Protein AF-A0A4V1UCC9-F1 (afdb_monomer_lite)

Sequence (130 aa):
MIQMKNYVGEGAYIVVSLVDSKGAYEKTLSVMGTDKEWYPDLKEWHKAYKKKPTNISAITGASVAGGDRSVVTLELETAKINTGYTLRFETAVEDKEYHTKDLEIPLTTEALSSKKDGTNYIRYVRFSAN

pLDDT: mean 96.23, std 3.63, range [64.44, 98.69]

Radius of gyration: 13.68 Å; chains: 1; bounding box: 34×26×37 Å

Foldseek 3Di:
DFFWAADDAAFKWKWKFKAALVRHTDDTFAIADDDVVCLVLLPPVSVNCVVPPDDHVVRYHHGHHHRGDDDGDGDDDPVRAPRNMKIAMWIDGPPDDTDRHQDIFRRYPVRQCDWAAGDPGTRIDHHDDD

Secondary structure (DSSP, 8-state):
-EEEPP-SSSPBEEEEEEE-TTS-EEEEEEEE---GGGGGGSHHHHHHHHHS----TTTEE--B-TT-EE-------GGGTTTT-EEEEEEE-TTS-EEEEEEEEE-SHHHHTS-EE-SSSEEEE-----

Structure (mmCIF, N/CA/C/O backbone):
data_AF-A0A4V1UCC9-F1
#
_entry.id   AF-A0A4V1UCC9-F1
#
loop_
_atom_site.group_PDB
_atom_site.id
_atom_site.type_symbol
_atom_site.label_atom_id
_atom_site.label_alt_id
_atom_site.label_comp_id
_atom_site.label_asym_id
_atom_site.label_entity_id
_atom_site.label_seq_id
_atom_site.pdbx_PDB_ins_code
_atom_site.Cartn_x
_atom_site.Cartn_y
_atom_site.Cartn_z
_atom_site.occupancy
_atom_site.B_iso_or_equiv
_atom_site.auth_seq_id
_atom_site.auth_comp_id
_atom_site.auth_asym_id
_atom_site.auth_atom_id
_atom_site.pdbx_PDB_model_num
ATOM 1 N N . MET A 1 1 ? 4.007 7.700 4.158 1.00 96.50 1 MET A N 1
ATOM 2 C CA . MET A 1 1 ? 5.226 7.664 3.314 1.00 96.50 1 MET A CA 1
ATOM 3 C C . MET A 1 1 ? 5.594 6.221 3.031 1.00 96.50 1 MET A C 1
ATOM 5 O O . MET A 1 1 ? 5.620 5.428 3.967 1.00 96.50 1 MET A O 1
ATOM 9 N N . ILE A 1 2 ? 5.922 5.916 1.781 1.00 98.25 2 ILE A N 1
ATOM 10 C CA . ILE A 1 2 ? 6.464 4.635 1.325 1.00 98.25 2 ILE A CA 1
ATOM 11 C C . ILE A 1 2 ? 7.906 4.871 0.875 1.00 98.25 2 ILE A C 1
ATOM 13 O O . ILE A 1 2 ? 8.161 5.787 0.095 1.00 98.25 2 ILE A O 1
ATOM 17 N N . GLN A 1 3 ? 8.840 4.085 1.399 1.00 98.56 3 GLN A N 1
ATOM 18 C CA . GLN A 1 3 ? 10.247 4.088 1.006 1.00 98.56 3 GLN A CA 1
ATOM 19 C C . GLN A 1 3 ? 10.533 2.831 0.189 1.00 98.56 3 GLN A C 1
ATOM 21 O O . GLN A 1 3 ? 10.287 1.725 0.676 1.00 98.56 3 GLN A O 1
ATOM 26 N N . MET A 1 4 ? 11.111 2.986 -0.999 1.00 98.56 4 MET A N 1
ATOM 27 C CA . MET A 1 4 ? 11.475 1.866 -1.867 1.00 98.56 4 MET A CA 1
ATOM 28 C C . MET A 1 4 ? 12.846 1.293 -1.504 1.00 98.56 4 MET A C 1
ATOM 30 O O . MET A 1 4 ? 13.722 1.997 -0.981 1.00 98.56 4 MET A O 1
ATOM 34 N N . LYS A 1 5 ? 13.040 -0.002 -1.771 1.00 98.44 5 LYS A N 1
ATOM 35 C CA . LYS A 1 5 ? 14.372 -0.616 -1.834 1.00 98.44 5 LYS A CA 1
ATOM 36 C C . LYS A 1 5 ? 15.090 -0.125 -3.089 1.00 98.44 5 LYS A C 1
ATOM 38 O O . LYS A 1 5 ? 14.458 0.287 -4.057 1.00 98.44 5 LYS A O 1
ATOM 43 N N . ASN A 1 6 ? 16.416 -0.190 -3.068 1.00 97.88 6 ASN A N 1
ATOM 44 C CA . ASN A 1 6 ? 17.221 0.124 -4.242 1.00 97.88 6 ASN A CA 1
ATOM 45 C C . ASN A 1 6 ? 17.076 -1.015 -5.256 1.00 97.88 6 ASN A C 1
ATOM 47 O O . ASN A 1 6 ? 17.263 -2.177 -4.898 1.00 97.88 6 ASN A O 1
ATOM 51 N N . TYR A 1 7 ? 16.773 -0.674 -6.501 1.00 96.00 7 TYR A N 1
ATOM 52 C CA . TYR A 1 7 ? 16.801 -1.580 -7.644 1.00 96.00 7 TYR A CA 1
ATOM 53 C C . TYR A 1 7 ? 17.010 -0.756 -8.921 1.00 96.00 7 TYR A C 1
ATOM 55 O O . TYR A 1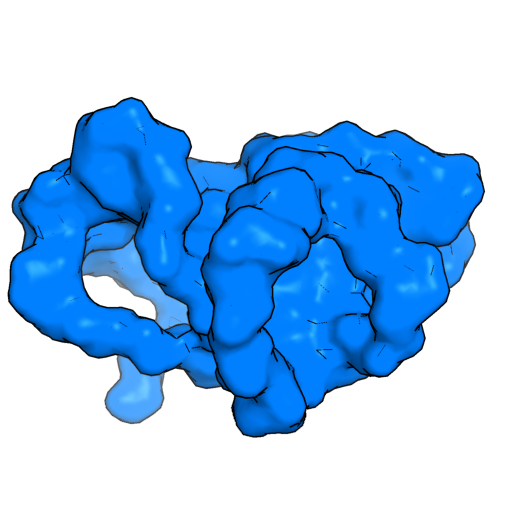 7 ? 16.770 0.448 -8.924 1.00 96.00 7 TYR A O 1
ATOM 63 N N . VAL A 1 8 ? 17.455 -1.401 -9.999 1.00 95.19 8 VAL A N 1
ATOM 64 C CA . VAL A 1 8 ? 17.655 -0.765 -11.314 1.00 95.19 8 VAL A CA 1
ATOM 65 C C . VAL A 1 8 ? 16.472 -1.079 -12.214 1.00 95.19 8 VAL A C 1
ATOM 67 O O . VAL A 1 8 ? 16.164 -2.256 -12.355 1.00 95.19 8 VAL A O 1
ATOM 70 N N . GLY A 1 9 ? 15.825 -0.088 -12.816 1.00 93.38 9 GLY A N 1
ATOM 71 C CA . GLY A 1 9 ? 14.696 -0.258 -13.738 1.00 93.38 9 GLY A CA 1
ATOM 72 C C . GLY A 1 9 ? 13.680 0.872 -13.595 1.00 93.38 9 GLY A C 1
ATOM 73 O O . GLY A 1 9 ? 13.948 1.843 -12.885 1.00 93.38 9 GLY A O 1
ATOM 74 N N . GLU A 1 10 ? 12.529 0.709 -14.239 1.00 96.38 10 GLU A N 1
ATOM 75 C CA . GLU A 1 10 ? 11.437 1.685 -14.213 1.00 96.38 10 GLU A CA 1
ATOM 76 C C . GLU A 1 10 ? 10.812 1.867 -12.826 1.00 96.38 10 GLU A C 1
ATOM 78 O O . GLU A 1 10 ? 11.003 1.063 -11.908 1.00 96.38 10 GLU A O 1
ATOM 83 N N . GLY A 1 11 ? 10.056 2.954 -12.670 1.00 96.94 11 GLY A N 1
ATOM 84 C CA . GLY A 1 11 ? 9.344 3.251 -11.432 1.00 96.94 11 GLY A CA 1
ATOM 85 C C . GLY A 1 11 ? 8.282 2.203 -11.104 1.00 96.94 11 GLY A C 1
ATOM 86 O O . GLY A 1 11 ? 7.472 1.831 -11.948 1.00 96.94 11 GLY A O 1
ATOM 87 N N . ALA A 1 12 ? 8.230 1.779 -9.842 1.00 98.19 12 ALA A N 1
ATOM 88 C CA . ALA A 1 12 ? 7.206 0.863 -9.370 1.00 98.19 12 ALA A CA 1
ATOM 89 C C . ALA A 1 12 ? 5.826 1.518 -9.413 1.00 98.19 12 ALA A C 1
ATOM 91 O O . ALA A 1 12 ? 5.613 2.608 -8.863 1.00 98.19 12 ALA A O 1
ATOM 92 N N . TYR A 1 13 ? 4.884 0.789 -9.993 1.00 98.50 13 TYR A N 1
ATOM 93 C CA . TYR A 1 13 ? 3.467 0.983 -9.779 1.00 98.50 13 TYR A CA 1
ATOM 94 C C . TYR A 1 13 ? 3.112 0.435 -8.403 1.00 98.50 13 TYR A C 1
ATOM 96 O O . TYR A 1 13 ? 3.480 -0.688 -8.053 1.00 98.50 13 TYR A O 1
ATOM 104 N N . ILE A 1 14 ? 2.419 1.239 -7.602 1.00 98.62 14 ILE A N 1
ATOM 105 C CA . ILE A 1 14 ? 2.008 0.869 -6.247 1.00 98.62 14 ILE A CA 1
ATOM 106 C C . ILE A 1 14 ? 0.537 1.205 -6.092 1.00 98.62 14 ILE A C 1
ATOM 108 O O . ILE A 1 14 ? 0.111 2.306 -6.432 1.00 98.62 14 ILE A O 1
ATOM 112 N N . VAL A 1 15 ? -0.239 0.291 -5.525 1.00 98.50 15 VAL A N 1
ATOM 113 C CA . VAL A 1 15 ? -1.613 0.586 -5.122 1.00 98.50 15 VAL A CA 1
ATOM 114 C C . VAL A 1 15 ? -1.814 0.287 -3.652 1.00 98.50 15 VAL A C 1
ATOM 116 O O . VAL A 1 15 ? -1.408 -0.761 -3.151 1.00 98.50 15 VAL A O 1
ATOM 119 N N . VAL A 1 16 ? -2.456 1.226 -2.962 1.00 98.44 16 VAL A N 1
ATOM 120 C CA . VAL A 1 16 ? -2.871 1.071 -1.572 1.00 98.44 16 VAL A CA 1
ATOM 121 C C . VAL A 1 16 ? -4.366 0.804 -1.559 1.00 98.44 16 VAL A C 1
ATOM 123 O O . VAL A 1 16 ? -5.163 1.672 -1.920 1.00 98.44 16 VAL A O 1
ATOM 126 N N . SER A 1 17 ? -4.746 -0.396 -1.138 1.00 98.25 17 SER A N 1
ATOM 127 C CA . SER A 1 17 ? -6.140 -0.820 -1.035 1.00 98.25 17 SER A CA 1
ATOM 128 C C . SER A 1 17 ? -6.552 -0.995 0.419 1.00 98.25 17 SER A C 1
ATOM 130 O O . SER A 1 17 ? -5.792 -1.509 1.240 1.00 98.25 17 SER A O 1
ATOM 132 N N . LEU A 1 18 ? -7.788 -0.613 0.718 1.00 98.12 18 LEU A N 1
ATOM 133 C CA . LEU A 1 18 ? -8.491 -1.023 1.920 1.00 98.12 18 LEU A CA 1
ATOM 134 C C . LEU A 1 18 ? -9.127 -2.392 1.674 1.00 98.12 18 LEU A C 1
ATOM 136 O O . LEU A 1 18 ? -9.856 -2.579 0.694 1.00 98.12 18 LEU A O 1
ATOM 140 N N . VAL A 1 19 ? -8.838 -3.332 2.563 1.00 98.06 19 VAL A N 1
ATOM 141 C CA . VAL A 1 19 ? -9.313 -4.713 2.500 1.00 98.06 19 VAL A CA 1
ATOM 142 C C . VAL A 1 19 ? -10.086 -5.013 3.780 1.00 98.06 19 VAL A C 1
ATOM 144 O O . VAL A 1 19 ? -9.607 -4.705 4.874 1.00 98.06 19 VAL A O 1
ATOM 147 N N . ASP A 1 20 ? -11.279 -5.587 3.645 1.00 97.38 20 ASP A N 1
ATOM 148 C CA . ASP A 1 20 ? -12.150 -5.903 4.776 1.00 97.38 20 ASP A CA 1
ATOM 149 C C . ASP A 1 20 ? -11.623 -7.071 5.632 1.00 97.38 20 ASP A C 1
ATOM 151 O O . ASP A 1 20 ? -10.641 -7.741 5.298 1.00 97.38 20 ASP A O 1
ATOM 155 N N . SER A 1 21 ? -12.297 -7.343 6.751 1.00 96.50 21 SER A N 1
ATOM 156 C CA . SER A 1 21 ? -11.932 -8.429 7.673 1.00 96.50 21 SER A CA 1
ATOM 157 C C . SER A 1 21 ? -12.073 -9.838 7.086 1.00 96.50 21 SER A C 1
ATOM 159 O O . SER A 1 21 ? -11.587 -10.801 7.679 1.00 96.50 21 SER A O 1
ATOM 161 N N . LYS A 1 22 ? -12.707 -9.979 5.916 1.00 96.38 22 LYS A N 1
ATOM 162 C CA . LYS A 1 22 ? -12.830 -11.233 5.161 1.00 96.38 22 LYS A CA 1
ATOM 163 C C . LYS A 1 22 ? -11.787 -11.337 4.043 1.00 96.38 22 LYS A C 1
ATOM 165 O O . LYS A 1 22 ? -11.779 -12.328 3.315 1.00 96.38 22 LYS A O 1
ATOM 170 N N . GLY A 1 23 ? -10.908 -10.345 3.902 1.00 94.31 23 GLY A N 1
ATOM 171 C CA . GLY A 1 23 ? -9.882 -10.301 2.866 1.00 94.31 23 GLY A CA 1
ATOM 172 C C . GLY A 1 23 ? -10.380 -9.789 1.512 1.00 94.31 23 GLY A C 1
ATOM 173 O O . GLY A 1 23 ? -9.638 -9.886 0.530 1.00 94.31 23 GLY A O 1
ATOM 174 N N . ALA A 1 24 ? -11.602 -9.255 1.434 1.00 95.50 24 ALA A N 1
ATOM 175 C CA . ALA A 1 24 ? -12.165 -8.713 0.207 1.00 95.50 24 ALA A CA 1
ATOM 176 C C . ALA A 1 24 ? -11.720 -7.262 -0.017 1.00 95.50 24 ALA A C 1
ATOM 178 O O . ALA A 1 24 ? -11.665 -6.450 0.905 1.00 95.50 24 ALA A O 1
ATOM 179 N N . TYR A 1 25 ? -11.409 -6.932 -1.272 1.00 96.25 25 TYR A N 1
ATOM 180 C CA . TYR A 1 25 ? -11.130 -5.559 -1.682 1.00 96.25 25 TYR A CA 1
ATOM 181 C C . TYR A 1 25 ? -12.364 -4.678 -1.451 1.00 96.25 25 TYR A C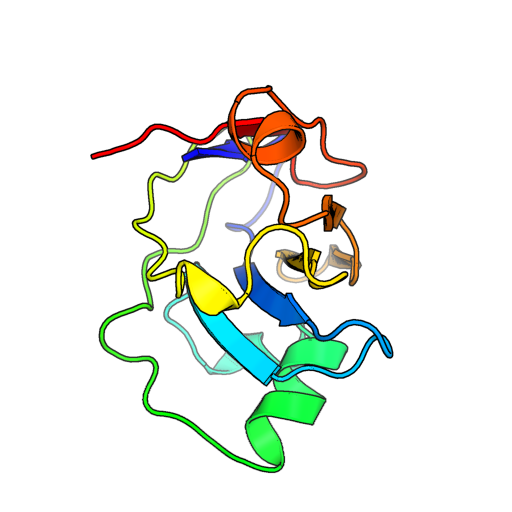 1
ATOM 183 O O . TYR A 1 25 ? -13.456 -5.006 -1.923 1.00 96.25 25 TYR A O 1
ATOM 191 N N . GLU A 1 26 ? -12.169 -3.541 -0.787 1.00 95.94 26 GLU A N 1
ATOM 192 C CA . GLU A 1 26 ? -13.235 -2.577 -0.529 1.00 95.94 26 GLU A CA 1
ATOM 193 C C . GLU A 1 26 ? -13.042 -1.260 -1.287 1.00 95.94 26 GLU A C 1
ATOM 195 O O . GLU A 1 26 ? -13.965 -0.790 -1.958 1.00 95.94 26 GLU A O 1
ATOM 200 N N . LYS A 1 27 ? -11.857 -0.643 -1.185 1.00 96.44 27 LYS A N 1
ATOM 201 C CA . LYS A 1 27 ? -11.609 0.705 -1.722 1.00 96.44 27 LYS A CA 1
ATOM 202 C C . LYS A 1 27 ? -10.150 0.894 -2.130 1.00 96.44 27 LYS A C 1
ATOM 204 O O . LYS A 1 27 ? -9.247 0.483 -1.409 1.00 96.44 27 LYS A O 1
ATOM 209 N N . THR A 1 28 ? -9.917 1.590 -3.242 1.00 97.94 28 THR A N 1
ATOM 210 C CA . THR A 1 28 ? -8.589 2.117 -3.595 1.00 97.94 28 THR A CA 1
ATOM 211 C C . THR A 1 28 ? -8.368 3.417 -2.835 1.00 97.94 28 THR A C 1
ATOM 213 O O . THR A 1 28 ? -9.183 4.333 -2.931 1.00 97.94 28 THR A O 1
ATOM 216 N N . LEU A 1 29 ? -7.282 3.491 -2.072 1.00 97.75 29 LEU A N 1
ATOM 217 C CA . LEU A 1 29 ? -6.923 4.658 -1.269 1.00 97.75 29 LEU A CA 1
ATOM 218 C C . LEU A 1 29 ? -5.870 5.530 -1.953 1.00 97.75 29 LEU A C 1
ATOM 220 O O . LEU A 1 29 ? -5.885 6.742 -1.779 1.00 97.75 29 LEU A O 1
ATOM 224 N N . SER A 1 30 ? -4.961 4.928 -2.721 1.00 98.19 30 SER A N 1
ATOM 225 C CA . SER A 1 30 ? -3.953 5.653 -3.497 1.00 98.19 30 SER A CA 1
ATOM 226 C C . SER A 1 30 ? -3.388 4.781 -4.614 1.00 98.19 30 SER A C 1
ATOM 228 O O . SER A 1 30 ? -3.293 3.564 -4.450 1.00 98.19 30 SER A O 1
ATOM 230 N N . VAL A 1 31 ? -3.011 5.412 -5.725 1.00 98.38 31 VAL A N 1
ATOM 231 C CA . VAL A 1 31 ? -2.311 4.801 -6.857 1.00 98.38 31 VAL A CA 1
ATOM 232 C C . VAL A 1 31 ? -1.051 5.620 -7.143 1.00 98.38 31 VAL A C 1
ATOM 234 O O . VAL A 1 31 ? -1.117 6.830 -7.336 1.00 98.38 31 VAL A O 1
ATOM 237 N N . MET A 1 32 ? 0.102 4.970 -7.191 1.00 98.44 32 MET A N 1
ATOM 238 C CA . MET A 1 32 ? 1.343 5.514 -7.734 1.00 98.44 32 MET A CA 1
ATOM 239 C C . MET A 1 32 ? 1.559 4.865 -9.089 1.00 98.44 32 MET A C 1
ATOM 241 O O . MET A 1 32 ? 1.785 3.662 -9.154 1.00 98.44 32 MET A O 1
ATOM 245 N N . GLY A 1 33 ? 1.449 5.649 -10.153 1.00 97.31 33 GLY A N 1
ATOM 246 C CA . GLY A 1 33 ? 1.418 5.171 -11.526 1.00 97.31 33 GLY A CA 1
ATOM 247 C C . GLY A 1 33 ? 0.290 5.838 -12.303 1.00 97.31 33 GLY A C 1
ATOM 248 O O . GLY A 1 33 ? -0.890 5.547 -12.095 1.00 97.31 33 GLY A O 1
ATOM 249 N N . THR A 1 34 ? 0.647 6.760 -13.192 1.00 95.81 34 THR A N 1
ATOM 250 C CA . THR A 1 34 ? -0.322 7.564 -13.950 1.00 95.81 34 THR A CA 1
ATOM 251 C C . THR A 1 34 ? -0.792 6.888 -15.228 1.00 95.81 34 THR A C 1
ATOM 253 O O . THR A 1 34 ? -1.895 7.180 -15.692 1.00 95.81 34 THR A O 1
ATOM 256 N N . ASP A 1 35 ? 0.031 6.016 -15.806 1.00 95.81 35 ASP A N 1
ATOM 257 C CA . ASP A 1 35 ? -0.287 5.375 -17.070 1.00 95.81 35 ASP A CA 1
ATOM 258 C C . ASP A 1 35 ? -1.116 4.106 -16.838 1.00 95.81 35 ASP A C 1
ATOM 260 O O . ASP A 1 35 ? -0.731 3.182 -16.121 1.00 95.81 35 ASP A O 1
ATOM 264 N N . LYS A 1 36 ? -2.310 4.099 -17.428 1.00 95.31 36 LYS A N 1
ATOM 265 C CA . LYS A 1 36 ? -3.298 3.030 -17.263 1.00 95.31 36 LYS A CA 1
ATOM 266 C C . LYS A 1 36 ? -2.920 1.775 -18.041 1.00 95.31 36 LYS A C 1
ATOM 268 O O . LYS A 1 36 ? -3.495 0.723 -17.757 1.00 95.31 36 LYS A O 1
ATOM 273 N N . GLU A 1 37 ? -1.999 1.880 -18.999 1.00 95.31 37 GLU A N 1
ATOM 274 C CA . GLU A 1 37 ? -1.474 0.740 -19.754 1.00 95.31 37 GLU A CA 1
ATOM 275 C C . GLU A 1 37 ? -0.879 -0.326 -18.825 1.00 95.31 37 GLU A C 1
ATOM 277 O O . GLU A 1 37 ? -1.102 -1.513 -19.051 1.00 95.31 37 GLU A O 1
ATOM 282 N N . TRP A 1 38 ? -0.274 0.098 -17.710 1.00 96.06 38 TRP A N 1
ATOM 283 C CA . TRP A 1 38 ? 0.397 -0.768 -16.732 1.00 96.06 38 TRP A CA 1
ATOM 284 C C . TRP A 1 38 ? -0.485 -1.223 -15.564 1.00 96.06 38 TRP A C 1
ATOM 286 O O . TRP A 1 38 ? -0.082 -2.035 -14.735 1.00 96.06 38 TRP A O 1
ATOM 296 N N . TYR A 1 39 ? -1.734 -0.757 -15.478 1.00 97.00 39 TYR A N 1
ATOM 297 C CA . TYR A 1 39 ? -2.666 -1.220 -14.440 1.00 97.00 39 TYR A CA 1
ATOM 298 C C . TYR A 1 39 ? -2.916 -2.740 -14.443 1.00 97.00 39 TYR A C 1
ATOM 300 O O . TYR A 1 39 ? -3.058 -3.299 -13.355 1.00 97.00 39 TYR A O 1
ATOM 308 N N . PRO A 1 40 ? -2.956 -3.444 -15.595 1.00 97.06 40 PRO A N 1
ATOM 309 C CA . PRO A 1 40 ? -3.005 -4.904 -15.643 1.00 97.06 40 PRO A CA 1
ATOM 310 C C . PRO A 1 40 ? -1.918 -5.634 -14.854 1.00 97.06 40 PRO A C 1
ATOM 312 O O . PRO A 1 40 ? -2.185 -6.757 -14.415 1.00 97.06 40 PRO A O 1
ATOM 315 N N . ASP A 1 41 ? -0.761 -5.015 -14.623 1.00 96.81 41 ASP A N 1
ATOM 316 C CA . ASP A 1 41 ? 0.348 -5.650 -13.905 1.00 96.81 41 ASP A CA 1
ATOM 317 C C . ASP A 1 41 ? 0.088 -5.736 -12.400 1.00 96.81 41 ASP A C 1
ATOM 319 O O . ASP A 1 41 ? 0.544 -6.667 -11.737 1.00 96.81 41 ASP A O 1
ATOM 323 N N . LEU A 1 42 ? -0.748 -4.843 -11.865 1.00 97.94 42 LEU A N 1
ATOM 324 C CA . LEU A 1 42 ? -1.301 -4.925 -10.514 1.00 97.94 42 LEU A CA 1
ATOM 325 C C . LEU A 1 42 ? -2.512 -5.875 -10.501 1.00 97.94 42 LEU A C 1
ATOM 327 O O . LEU A 1 42 ? -3.663 -5.455 -10.358 1.00 97.94 42 LEU A O 1
ATOM 331 N N . LYS A 1 43 ? -2.249 -7.170 -10.708 1.00 97.12 43 LYS A N 1
ATOM 332 C CA . LYS A 1 43 ? -3.246 -8.179 -11.121 1.00 97.12 43 LYS A CA 1
ATOM 333 C C . LYS A 1 43 ? -4.489 -8.249 -10.229 1.00 97.12 43 LYS A C 1
ATOM 335 O O . LYS A 1 43 ? -5.608 -8.197 -10.748 1.00 97.12 43 LYS A O 1
ATOM 340 N N . GLU A 1 44 ? -4.324 -8.387 -8.912 1.00 97.56 44 GLU A N 1
ATOM 341 C CA . GLU A 1 44 ? -5.461 -8.566 -7.996 1.00 97.56 44 GLU A CA 1
ATOM 342 C C . GLU A 1 44 ? -6.261 -7.277 -7.815 1.00 97.56 44 GLU A C 1
ATOM 344 O O . GLU A 1 44 ? -7.490 -7.295 -7.964 1.00 97.56 44 GLU A O 1
ATOM 349 N N . TRP A 1 45 ? -5.586 -6.147 -7.597 1.00 98.00 45 TRP A N 1
ATOM 350 C CA . TRP A 1 45 ? -6.252 -4.849 -7.569 1.00 98.00 45 TRP A CA 1
ATOM 351 C C . TRP A 1 45 ? -7.006 -4.567 -8.869 1.00 98.00 45 TRP A C 1
ATOM 353 O O . TRP A 1 45 ? -8.194 -4.249 -8.831 1.00 98.00 45 TRP A O 1
ATOM 363 N N . HIS A 1 46 ? -6.369 -4.723 -10.029 1.00 97.56 46 HIS A N 1
ATOM 364 C CA . HIS A 1 46 ? -6.979 -4.369 -11.307 1.00 97.56 46 HIS A CA 1
ATOM 365 C C . HIS A 1 46 ? -8.177 -5.259 -11.641 1.00 97.56 46 HIS A C 1
ATOM 367 O O . HIS A 1 46 ? -9.189 -4.780 -12.159 1.00 97.56 46 HIS A O 1
ATOM 373 N N . LYS A 1 47 ? -8.115 -6.545 -11.279 1.00 97.12 47 LYS A N 1
ATOM 374 C CA . LYS A 1 47 ? -9.254 -7.467 -11.359 1.00 97.12 47 LYS A CA 1
ATOM 375 C C . LYS A 1 47 ? -10.424 -7.008 -10.485 1.00 97.12 47 LYS A C 1
ATOM 377 O O . LYS A 1 47 ? -11.570 -7.122 -10.920 1.00 97.12 47 LYS A O 1
ATOM 382 N N . ALA A 1 48 ? -10.169 -6.510 -9.275 1.00 96.12 48 ALA A N 1
ATOM 383 C CA . ALA A 1 48 ? -11.210 -5.978 -8.397 1.00 96.12 48 ALA A CA 1
ATOM 384 C C . ALA A 1 48 ? -11.760 -4.635 -8.911 1.00 96.12 48 ALA A C 1
ATOM 386 O O . ALA A 1 48 ? -12.975 -4.469 -9.039 1.00 96.12 48 ALA A O 1
ATOM 387 N N . TYR A 1 49 ? -10.872 -3.719 -9.294 1.00 95.06 49 TYR A N 1
ATOM 388 C CA . TYR A 1 49 ? -11.186 -2.400 -9.832 1.00 95.06 49 TYR A CA 1
ATOM 389 C C . TYR A 1 49 ? -12.032 -2.481 -11.107 1.00 95.06 49 TYR A C 1
ATOM 391 O O . TYR A 1 49 ? -13.054 -1.809 -11.209 1.00 95.06 49 TYR A O 1
ATOM 399 N N . LYS A 1 50 ? -11.688 -3.365 -12.054 1.00 95.69 50 LYS A N 1
ATOM 400 C CA . LYS A 1 50 ? -12.449 -3.547 -13.302 1.00 95.69 50 LYS A CA 1
ATOM 401 C C . LYS A 1 50 ? -13.901 -3.973 -13.083 1.00 95.69 50 LYS A C 1
ATOM 403 O O . LYS A 1 50 ? -14.749 -3.636 -13.903 1.00 95.69 50 LYS A O 1
ATOM 408 N N . LYS A 1 51 ? -14.206 -4.697 -12.000 1.00 95.25 51 LYS A N 1
ATOM 409 C CA . LYS A 1 51 ? -15.587 -5.110 -11.685 1.00 95.25 51 LYS A CA 1
ATOM 410 C C . LYS A 1 51 ? -16.456 -3.936 -11.245 1.00 95.25 51 LYS A C 1
ATOM 412 O O . LYS A 1 51 ? -17.654 -3.938 -11.508 1.00 95.25 51 LYS A O 1
ATOM 417 N N . LYS A 1 52 ? -15.865 -2.962 -10.552 1.00 92.00 52 LYS A N 1
ATOM 418 C CA . LYS A 1 52 ? -16.552 -1.760 -10.075 1.00 92.00 52 LYS A CA 1
ATOM 419 C C . LYS A 1 52 ? -15.591 -0.568 -10.121 1.00 92.00 52 LYS A C 1
ATOM 421 O O . LYS A 1 52 ? -15.021 -0.215 -9.085 1.00 92.00 52 LYS A O 1
ATOM 426 N N . PRO A 1 53 ? -15.400 0.043 -11.304 1.00 91.50 53 PRO A N 1
ATOM 427 C CA . PRO A 1 53 ? -14.480 1.159 -11.451 1.00 91.50 53 PRO A CA 1
ATOM 428 C C . PRO A 1 53 ? -14.906 2.334 -10.573 1.00 91.50 53 PRO A C 1
ATOM 430 O O . PRO A 1 53 ? -16.065 2.752 -10.582 1.00 91.50 53 PRO A O 1
ATOM 433 N N . THR A 1 54 ? -13.960 2.874 -9.816 1.00 92.31 54 THR A N 1
ATOM 434 C CA . THR A 1 54 ? -14.126 4.095 -9.020 1.00 92.31 54 THR A CA 1
ATOM 435 C C . THR A 1 54 ? -13.284 5.209 -9.621 1.00 92.31 54 THR A C 1
ATOM 437 O O . THR A 1 54 ? -12.242 4.940 -10.211 1.00 92.31 54 THR A O 1
ATOM 440 N N . ASN A 1 55 ? -13.683 6.472 -9.465 1.00 94.75 55 ASN A N 1
ATOM 441 C CA . ASN A 1 55 ? -12.805 7.555 -9.897 1.00 94.75 55 ASN A CA 1
ATOM 442 C C . ASN A 1 55 ? -11.555 7.603 -9.002 1.00 94.75 55 ASN A C 1
ATOM 444 O O . ASN A 1 55 ? -11.669 7.788 -7.793 1.00 94.75 55 ASN A O 1
ATOM 448 N N . ILE A 1 56 ? -10.379 7.445 -9.609 1.00 96.50 56 ILE A N 1
ATOM 449 C CA . ILE A 1 56 ? -9.078 7.474 -8.930 1.00 96.50 56 ILE A CA 1
ATOM 450 C C . ILE A 1 56 ? -8.254 8.721 -9.277 1.00 96.50 56 ILE A C 1
ATOM 452 O O . ILE A 1 56 ? -7.122 8.847 -8.818 1.00 96.50 56 ILE A O 1
ATOM 456 N N . SER A 1 57 ? -8.795 9.661 -10.064 1.00 95.06 57 SER A N 1
ATOM 457 C CA . SER A 1 57 ? -8.041 10.822 -10.560 1.00 95.06 57 SER A CA 1
ATOM 458 C C . SER A 1 57 ? -7.431 11.672 -9.441 1.00 95.06 57 SER A C 1
ATOM 460 O O . SER A 1 57 ? -6.329 12.178 -9.598 1.00 95.06 57 SER A O 1
ATOM 462 N N . ALA A 1 58 ? -8.127 11.804 -8.307 1.00 95.50 58 ALA A N 1
ATOM 463 C CA . ALA A 1 58 ? -7.677 12.592 -7.156 1.00 95.50 58 ALA A CA 1
ATOM 464 C C . ALA A 1 58 ? -6.654 11.868 -6.261 1.00 95.50 58 ALA A C 1
ATOM 466 O O . ALA A 1 58 ? -6.037 12.497 -5.409 1.00 95.50 58 ALA A O 1
ATOM 467 N N . ILE A 1 59 ? -6.482 10.555 -6.440 1.00 97.00 59 ILE A N 1
ATOM 468 C CA . ILE A 1 59 ? -5.616 9.708 -5.605 1.00 97.00 59 ILE A CA 1
ATOM 469 C C . ILE A 1 59 ? -4.491 9.037 -6.407 1.00 97.00 59 ILE A C 1
ATOM 471 O O . ILE A 1 59 ? -3.794 8.174 -5.871 1.00 97.00 59 ILE A O 1
ATOM 475 N N . THR A 1 60 ? -4.331 9.418 -7.680 1.00 98.06 60 THR A N 1
ATOM 476 C CA . THR A 1 60 ? -3.294 8.911 -8.585 1.00 98.06 60 THR A CA 1
ATOM 477 C C . THR A 1 60 ? -2.129 9.896 -8.659 1.00 98.06 60 THR A C 1
ATOM 479 O O . THR A 1 60 ? -2.330 11.074 -8.944 1.00 98.06 60 THR A O 1
ATOM 482 N N . GLY A 1 61 ? -0.912 9.413 -8.424 1.00 96.88 61 GLY A N 1
ATOM 483 C CA . GLY A 1 61 ? 0.339 10.161 -8.553 1.00 96.88 61 GLY A CA 1
ATOM 484 C C . GLY A 1 61 ? 1.365 9.426 -9.415 1.00 96.88 61 GLY A C 1
ATOM 485 O O . GLY A 1 61 ? 1.058 8.398 -10.013 1.00 96.88 61 GLY A O 1
ATOM 486 N N . ALA A 1 62 ? 2.591 9.946 -9.477 1.00 97.38 62 ALA A N 1
ATOM 487 C CA . ALA A 1 62 ? 3.690 9.321 -10.217 1.00 97.38 62 ALA A CA 1
ATOM 488 C C . ALA A 1 62 ? 4.086 7.951 -9.629 1.00 97.38 62 ALA A C 1
ATOM 490 O O . ALA A 1 62 ? 3.922 7.719 -8.427 1.00 97.38 62 ALA A O 1
ATOM 491 N N . SER A 1 63 ? 4.622 7.064 -10.474 1.00 97.56 63 SER A N 1
ATOM 492 C CA . SER A 1 63 ? 5.299 5.833 -10.042 1.00 97.56 63 SER A CA 1
ATOM 493 C C . SER A 1 63 ? 6.553 6.158 -9.215 1.00 97.56 63 SER A C 1
ATOM 495 O O . SER A 1 63 ? 7.019 7.301 -9.186 1.00 97.56 63 SER A O 1
ATOM 497 N N . VAL A 1 64 ? 7.085 5.172 -8.486 1.00 98.25 64 VAL A N 1
ATOM 498 C CA . VAL A 1 64 ? 8.171 5.401 -7.514 1.00 98.25 64 VAL A CA 1
ATOM 499 C C . VAL A 1 64 ? 9.421 4.618 -7.899 1.00 98.25 64 VAL A C 1
ATOM 501 O O . VAL A 1 64 ? 9.427 3.387 -7.853 1.00 98.25 64 VAL A O 1
ATOM 504 N N . ALA A 1 65 ? 10.493 5.328 -8.248 1.00 98.12 65 ALA A N 1
ATOM 505 C CA . ALA A 1 65 ? 11.767 4.722 -8.619 1.00 98.12 65 ALA A CA 1
ATOM 506 C C . ALA A 1 65 ? 12.413 3.929 -7.467 1.00 98.12 65 ALA A C 1
ATOM 508 O O . ALA A 1 65 ? 12.124 4.124 -6.280 1.00 98.12 65 ALA A O 1
ATOM 509 N N . GLY A 1 66 ? 13.325 3.022 -7.820 1.00 97.81 66 GLY A N 1
ATOM 510 C CA . GLY A 1 66 ? 14.126 2.287 -6.846 1.00 97.81 66 GLY A CA 1
ATOM 511 C C . GLY A 1 66 ? 14.945 3.228 -5.960 1.00 97.81 66 GLY A C 1
ATOM 512 O O . GLY A 1 66 ? 15.668 4.087 -6.446 1.00 97.81 66 GLY A O 1
ATOM 513 N N . GLY A 1 67 ? 14.848 3.054 -4.643 1.00 98.00 67 GLY A N 1
ATOM 514 C CA . GLY A 1 67 ? 15.519 3.896 -3.645 1.00 98.00 67 GLY A CA 1
ATOM 515 C C . GLY A 1 67 ? 14.801 5.209 -3.307 1.00 98.00 67 GLY A C 1
ATOM 516 O O . GLY A 1 67 ? 15.074 5.782 -2.248 1.00 98.00 67 GLY A O 1
ATOM 517 N N . ASP A 1 68 ? 13.832 5.635 -4.116 1.00 98.25 68 ASP A N 1
ATOM 518 C CA . ASP A 1 68 ? 13.048 6.841 -3.859 1.00 98.25 68 ASP A CA 1
ATOM 519 C C . ASP A 1 68 ? 11.967 6.624 -2.793 1.00 98.25 68 ASP A C 1
ATOM 521 O O . ASP A 1 68 ? 11.713 5.518 -2.294 1.00 98.25 68 ASP A O 1
ATOM 525 N N . ARG A 1 69 ? 11.326 7.729 -2.406 1.00 96.75 69 ARG A N 1
ATOM 526 C CA . ARG A 1 69 ? 10.207 7.743 -1.465 1.00 96.75 69 ARG A CA 1
ATOM 527 C C . ARG A 1 69 ? 9.017 8.490 -2.044 1.00 96.75 69 ARG A C 1
ATOM 529 O O . ARG A 1 69 ? 9.182 9.525 -2.679 1.00 96.75 69 ARG A O 1
ATOM 536 N N . SER A 1 70 ? 7.821 8.025 -1.705 1.00 97.19 70 SER A N 1
ATOM 537 C CA . SER A 1 70 ? 6.566 8.711 -2.006 1.00 97.19 70 SER A CA 1
ATOM 538 C C . SER A 1 70 ? 5.804 9.046 -0.724 1.00 97.19 70 SER A C 1
ATOM 540 O O . SER A 1 70 ? 5.767 8.267 0.239 1.00 97.19 70 SER A O 1
ATOM 542 N N . VAL A 1 71 ? 5.208 10.235 -0.683 1.00 96.12 71 VAL A N 1
ATOM 543 C CA . VAL A 1 71 ? 4.329 10.680 0.402 1.00 96.12 71 VAL A CA 1
ATOM 544 C C . VAL A 1 71 ? 2.942 10.868 -0.187 1.00 96.12 71 VAL A C 1
ATOM 546 O O . VAL A 1 71 ? 2.754 11.691 -1.073 1.00 96.12 71 VAL A O 1
ATOM 549 N N . VAL A 1 72 ? 1.985 10.098 0.324 1.00 94.81 72 VAL A N 1
ATOM 550 C CA . VAL A 1 72 ? 0.578 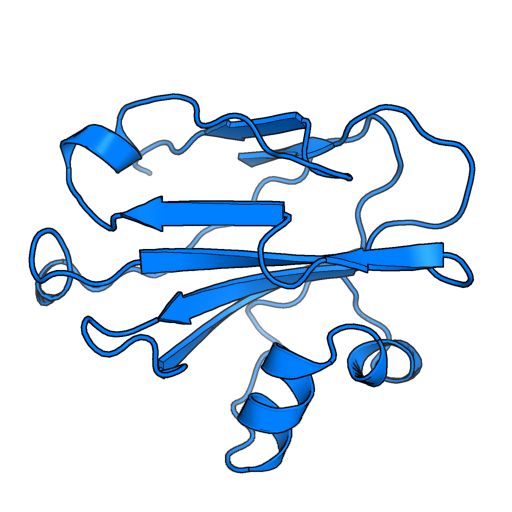10.172 -0.069 1.00 94.81 72 VAL A CA 1
ATOM 551 C C . VAL A 1 72 ? -0.294 10.308 1.164 1.00 94.81 72 VAL A C 1
ATOM 553 O O . VAL A 1 72 ? 0.038 9.774 2.229 1.00 94.81 72 VAL A O 1
ATOM 556 N N . THR A 1 73 ? -1.405 11.012 0.996 1.00 94.06 73 THR A N 1
ATOM 557 C CA . THR A 1 73 ? -2.467 11.115 1.993 1.00 94.06 73 THR A CA 1
ATOM 558 C C . THR A 1 73 ? -3.452 9.979 1.763 1.00 94.06 73 THR A C 1
ATOM 560 O O . THR A 1 73 ? -3.904 9.772 0.641 1.00 94.06 73 THR A O 1
ATOM 563 N N . LEU A 1 74 ? -3.773 9.238 2.822 1.00 95.19 74 LEU A N 1
ATOM 564 C CA . LEU A 1 74 ? -4.788 8.190 2.783 1.00 95.19 74 LEU A CA 1
ATOM 565 C C . LEU A 1 74 ? -6.017 8.673 3.545 1.00 95.19 74 LEU A C 1
ATOM 567 O O . LEU A 1 74 ? -5.929 8.984 4.732 1.00 95.19 74 LEU A O 1
ATOM 571 N N . GLU A 1 75 ? -7.162 8.705 2.875 1.00 93.44 75 GLU A N 1
ATOM 572 C CA . GLU A 1 75 ? -8.441 8.992 3.520 1.00 93.44 75 GLU A CA 1
ATOM 573 C C . GLU A 1 75 ? -8.986 7.722 4.174 1.00 93.44 75 GLU A C 1
ATOM 575 O O . GLU A 1 75 ? -9.482 6.814 3.499 1.00 93.44 75 GLU A O 1
ATOM 580 N N . LEU A 1 76 ? -8.875 7.655 5.500 1.00 93.81 76 LEU A N 1
ATOM 581 C CA . LEU A 1 76 ? -9.297 6.512 6.302 1.00 93.81 76 LEU A CA 1
ATOM 582 C C . LEU A 1 76 ? -10.520 6.879 7.140 1.00 93.81 76 LEU A C 1
ATOM 584 O O . LEU A 1 76 ? -10.536 7.889 7.838 1.00 93.81 76 LEU A O 1
ATOM 588 N N . GLU A 1 77 ? -11.537 6.025 7.104 1.00 95.00 77 GLU A N 1
ATOM 589 C CA . GLU A 1 77 ? -12.703 6.161 7.971 1.00 95.00 77 GLU A CA 1
ATOM 590 C C . GLU A 1 77 ? -12.368 5.618 9.364 1.00 95.00 77 GLU A C 1
ATOM 592 O O . GLU A 1 77 ? -12.087 4.428 9.519 1.00 95.00 77 GLU A O 1
ATOM 597 N N . THR A 1 78 ? -12.442 6.465 10.394 1.00 93.50 78 THR A N 1
ATOM 598 C CA . THR A 1 78 ? -12.129 6.083 11.785 1.00 93.50 78 THR A CA 1
ATOM 599 C C . THR A 1 78 ? -12.940 4.876 12.258 1.00 93.50 78 THR A C 1
ATOM 601 O O . THR A 1 78 ? -12.425 4.046 12.999 1.00 93.50 78 THR A O 1
ATOM 604 N N . ALA A 1 79 ? -14.178 4.727 11.771 1.00 96.38 79 ALA A N 1
ATOM 605 C CA . ALA A 1 79 ? -15.052 3.596 12.082 1.00 96.38 79 ALA A CA 1
ATOM 606 C C . ALA A 1 79 ? -14.503 2.232 11.619 1.00 96.38 79 ALA A C 1
ATOM 608 O O . ALA A 1 79 ? -14.958 1.204 12.110 1.00 96.38 79 ALA A O 1
ATOM 609 N N . LYS A 1 80 ? -13.536 2.206 10.692 1.00 96.38 80 LYS A N 1
ATOM 610 C CA . LYS A 1 80 ? -12.912 0.973 10.184 1.00 96.38 80 LYS A CA 1
ATOM 611 C C . LYS A 1 80 ? -11.641 0.599 10.947 1.00 96.38 80 LYS A C 1
ATOM 613 O O . LYS A 1 80 ? -11.180 -0.541 10.858 1.00 96.38 80 LYS A O 1
ATOM 618 N N . ILE A 1 81 ? -11.088 1.512 11.742 1.00 96.56 81 ILE A N 1
ATOM 619 C CA . ILE A 1 81 ? -9.899 1.248 12.556 1.00 96.56 81 ILE A CA 1
ATOM 620 C C . ILE A 1 81 ? -10.260 0.276 13.689 1.00 96.56 81 ILE A C 1
ATOM 622 O O . ILE A 1 81 ? -11.286 0.425 14.341 1.00 96.56 81 ILE A O 1
ATOM 626 N N . ASN A 1 82 ? -9.405 -0.722 13.928 1.00 97.38 82 ASN A N 1
ATOM 627 C CA . ASN A 1 82 ? -9.588 -1.791 14.921 1.00 97.38 82 ASN A CA 1
ATOM 628 C C . ASN A 1 82 ? -10.802 -2.711 14.664 1.00 97.38 82 ASN A C 1
ATOM 630 O O . ASN A 1 82 ? -11.268 -3.380 15.581 1.00 97.38 82 ASN A O 1
ATOM 634 N N . THR A 1 83 ? -11.294 -2.795 13.421 1.00 97.69 83 THR A N 1
ATOM 635 C CA . THR A 1 83 ? -12.434 -3.668 13.049 1.00 97.69 83 THR A CA 1
ATOM 636 C C . THR A 1 83 ? -12.039 -4.883 12.196 1.00 97.69 83 THR A C 1
ATOM 638 O O . THR A 1 83 ? -12.886 -5.559 11.617 1.00 97.69 83 THR A O 1
ATOM 641 N N . GLY A 1 84 ? -10.737 -5.181 12.117 1.00 97.56 84 GLY A N 1
ATOM 642 C CA . GLY A 1 84 ? -10.185 -6.308 11.351 1.00 97.56 84 GLY A CA 1
ATOM 643 C C . GLY A 1 84 ? -9.821 -5.984 9.899 1.00 97.56 84 GLY A C 1
ATOM 644 O O . GLY A 1 84 ? -9.355 -6.865 9.186 1.00 97.56 84 GLY A O 1
ATOM 645 N N . TYR A 1 85 ? -9.997 -4.735 9.465 1.00 98.50 85 TYR A N 1
ATOM 646 C CA . TYR A 1 85 ? -9.556 -4.270 8.150 1.00 98.50 85 TYR A CA 1
ATOM 647 C C . TYR A 1 85 ? -8.033 -4.241 8.040 1.00 98.50 85 TYR A C 1
ATOM 649 O O . TYR A 1 85 ? -7.316 -4.141 9.041 1.00 98.50 85 TYR A O 1
ATOM 657 N N . THR A 1 86 ? -7.534 -4.263 6.808 1.00 98.38 86 THR A N 1
ATOM 658 C CA . THR A 1 86 ? -6.107 -4.135 6.505 1.00 98.38 86 THR A CA 1
ATOM 659 C C . THR A 1 86 ? -5.860 -3.139 5.373 1.00 98.38 86 THR A C 1
ATOM 661 O O . THR A 1 86 ? -6.719 -2.897 4.523 1.00 98.38 86 THR A O 1
ATOM 664 N N . LEU A 1 87 ? -4.668 -2.548 5.378 1.00 98.31 87 LEU A N 1
ATOM 665 C CA . LEU A 1 87 ? -4.108 -1.808 4.256 1.00 98.31 87 LEU A CA 1
ATOM 666 C C . LEU A 1 87 ? -3.195 -2.750 3.479 1.00 98.31 87 LEU A C 1
ATOM 668 O O . LEU A 1 87 ? -2.191 -3.212 4.025 1.00 98.31 87 LEU A O 1
ATOM 672 N N . ARG A 1 88 ? -3.526 -3.017 2.217 1.00 98.62 88 ARG A N 1
ATOM 673 C CA . ARG A 1 88 ? -2.702 -3.821 1.311 1.00 98.62 88 ARG A CA 1
ATOM 674 C C . ARG A 1 88 ? -1.971 -2.921 0.329 1.00 98.62 88 ARG A C 1
ATOM 676 O O . ARG A 1 88 ? -2.591 -2.071 -0.305 1.00 98.62 88 ARG A O 1
ATOM 683 N N . PHE A 1 89 ? -0.674 -3.156 0.197 1.00 98.69 89 PHE A N 1
ATOM 684 C CA . PHE A 1 89 ? 0.207 -2.521 -0.767 1.00 98.69 89 PHE A CA 1
ATOM 685 C C . PHE A 1 89 ? 0.601 -3.572 -1.800 1.00 98.69 89 PHE A C 1
ATOM 687 O O . PHE A 1 89 ? 1.335 -4.514 -1.480 1.00 98.69 89 PHE A O 1
ATOM 694 N N . GLU A 1 90 ? 0.101 -3.408 -3.020 1.00 98.69 90 GLU A N 1
ATOM 695 C CA . GLU A 1 90 ? 0.550 -4.208 -4.158 1.00 98.69 90 GLU A CA 1
ATOM 696 C C . GLU A 1 90 ? 1.574 -3.409 -4.956 1.00 98.69 90 GLU A C 1
ATOM 698 O O . GLU A 1 90 ? 1.434 -2.190 -5.091 1.00 98.69 90 GLU A O 1
ATOM 703 N N . THR A 1 91 ? 2.591 -4.090 -5.476 1.00 98.62 91 THR A N 1
ATOM 704 C CA . THR A 1 91 ? 3.645 -3.473 -6.281 1.00 98.62 91 THR A CA 1
ATOM 705 C C . THR A 1 91 ? 3.872 -4.240 -7.573 1.00 98.62 91 THR A C 1
ATOM 707 O O . THR A 1 91 ? 3.813 -5.468 -7.598 1.00 98.62 91 THR A O 1
ATOM 710 N N . ALA A 1 92 ? 4.137 -3.508 -8.648 1.00 98.31 92 ALA A N 1
ATOM 711 C CA . ALA A 1 92 ? 4.595 -4.044 -9.921 1.00 98.31 92 ALA A CA 1
ATOM 712 C C . ALA A 1 92 ? 5.648 -3.093 -10.492 1.00 98.31 92 ALA A C 1
ATOM 714 O O . ALA A 1 92 ? 5.511 -1.876 -10.377 1.00 98.31 92 ALA A O 1
ATOM 715 N N . VAL A 1 93 ? 6.701 -3.635 -11.088 1.00 97.12 93 VAL A N 1
ATOM 716 C CA . VAL A 1 93 ? 7.663 -2.862 -11.879 1.00 97.12 93 VAL A CA 1
ATOM 717 C C . VAL A 1 93 ? 7.596 -3.407 -13.298 1.00 97.12 93 VAL A C 1
ATOM 719 O O . VAL A 1 93 ? 7.538 -4.625 -13.467 1.00 97.12 93 VAL A O 1
ATOM 722 N N . GLU A 1 94 ? 7.594 -2.514 -14.287 1.00 91.44 94 GLU A N 1
ATOM 723 C CA . GLU A 1 94 ? 7.594 -2.881 -15.707 1.00 91.44 94 GLU A CA 1
ATOM 724 C C . GLU A 1 94 ? 8.696 -3.909 -15.999 1.00 91.44 94 GLU A C 1
ATOM 726 O O . GLU A 1 94 ? 9.820 -3.793 -15.498 1.00 91.44 94 GLU A O 1
ATOM 731 N N . ASP A 1 95 ? 8.334 -4.952 -16.748 1.00 89.62 95 ASP A N 1
ATOM 732 C CA . ASP A 1 95 ? 9.184 -6.102 -17.080 1.00 89.62 95 ASP A CA 1
ATOM 733 C C . ASP A 1 95 ? 9.762 -6.876 -15.878 1.00 89.62 95 ASP A C 1
ATOM 735 O O . ASP A 1 95 ? 10.757 -7.600 -15.998 1.00 89.62 95 ASP A O 1
ATOM 739 N N . LYS A 1 96 ? 9.142 -6.767 -14.696 1.00 94.50 96 LYS A N 1
ATOM 740 C CA . LYS A 1 96 ? 9.566 -7.483 -13.485 1.00 94.50 96 LYS A CA 1
ATOM 741 C C . LYS A 1 96 ? 8.413 -8.143 -12.731 1.00 94.50 96 LYS A C 1
ATOM 743 O O . LYS A 1 96 ? 7.318 -8.353 -13.243 1.00 94.50 96 LYS A O 1
ATOM 748 N N . GLU A 1 97 ? 8.708 -8.570 -11.505 1.00 95.00 97 GLU A N 1
ATOM 749 C CA . GLU A 1 97 ? 7.783 -9.293 -10.652 1.00 95.00 97 GLU A CA 1
ATOM 750 C C . GLU A 1 97 ? 6.655 -8.384 -10.149 1.00 95.00 97 GLU A C 1
ATOM 752 O O . GLU A 1 97 ? 6.818 -7.190 -9.907 1.00 95.00 97 GLU A O 1
ATOM 757 N N . TYR A 1 98 ? 5.486 -8.991 -9.978 1.00 98.00 98 TYR A N 1
ATOM 758 C CA . TYR A 1 98 ? 4.342 -8.394 -9.306 1.00 98.00 98 TYR A CA 1
ATOM 759 C C . TYR A 1 98 ? 4.193 -9.032 -7.926 1.00 98.00 98 TYR A C 1
ATOM 761 O O . TYR A 1 98 ? 4.240 -10.260 -7.794 1.00 98.00 98 TYR A O 1
ATOM 769 N N . HIS A 1 99 ? 3.935 -8.215 -6.909 1.00 98.38 99 HIS A N 1
ATOM 770 C CA . HIS A 1 99 ? 3.718 -8.668 -5.543 1.00 98.38 99 HIS A CA 1
ATOM 771 C C . HIS A 1 99 ? 2.389 -8.142 -5.005 1.00 98.38 99 HIS A C 1
ATOM 773 O O . HIS A 1 99 ? 2.257 -6.973 -4.649 1.00 98.38 99 HIS A O 1
ATOM 779 N N . THR A 1 100 ? 1.408 -9.037 -4.866 1.00 97.50 100 THR A N 1
ATOM 780 C CA . THR A 1 100 ? 0.089 -8.716 -4.291 1.00 97.50 100 THR A CA 1
ATOM 781 C C . THR A 1 100 ? 0.173 -8.204 -2.855 1.00 97.50 100 THR A C 1
ATOM 783 O O . THR A 1 100 ? -0.627 -7.378 -2.439 1.00 97.50 100 THR A O 1
ATOM 786 N N . LYS A 1 101 ? 1.106 -8.725 -2.058 1.00 97.19 101 LYS A N 1
ATOM 787 C CA . LYS A 1 101 ? 1.290 -8.333 -0.657 1.00 97.19 101 LYS A CA 1
ATOM 788 C C . LYS A 1 101 ? 2.748 -7.991 -0.417 1.00 97.19 101 LYS A C 1
ATOM 790 O O . LYS A 1 101 ? 3.415 -8.647 0.377 1.00 97.19 101 LYS A O 1
ATOM 795 N N . ASP A 1 102 ? 3.249 -6.977 -1.119 1.00 98.19 102 ASP A N 1
ATOM 796 C CA . ASP A 1 102 ? 4.561 -6.418 -0.777 1.00 98.19 102 ASP A CA 1
ATOM 797 C C . ASP A 1 102 ? 4.551 -5.950 0.687 1.00 98.19 102 ASP A C 1
ATOM 799 O O . ASP A 1 102 ? 5.476 -6.225 1.457 1.00 98.19 102 ASP A O 1
ATOM 803 N N . LEU A 1 103 ? 3.425 -5.364 1.104 1.00 98.06 103 LEU A N 1
ATOM 804 C CA . LEU A 1 103 ? 3.119 -5.097 2.499 1.00 98.06 103 LEU A CA 1
ATOM 805 C C . LEU A 1 103 ? 1.612 -5.224 2.769 1.00 98.06 103 LEU A C 1
ATOM 807 O O . LEU A 1 103 ? 0.787 -4.777 1.976 1.00 98.06 103 LEU A O 1
ATOM 811 N N . GLU A 1 104 ? 1.239 -5.806 3.907 1.00 97.69 104 GLU A N 1
ATOM 812 C CA . GLU A 1 104 ? -0.140 -5.821 4.407 1.00 97.69 104 GLU A CA 1
ATOM 813 C C . GLU A 1 104 ? -0.123 -5.456 5.896 1.00 97.69 104 GLU A C 1
ATOM 815 O O . GLU A 1 104 ? 0.601 -6.062 6.686 1.00 97.69 104 GLU A O 1
ATOM 820 N N . ILE A 1 105 ? -0.865 -4.415 6.272 1.00 97.50 105 ILE A N 1
ATOM 821 C CA . ILE A 1 105 ? -0.818 -3.818 7.612 1.00 97.50 105 ILE A CA 1
ATOM 822 C C . ILE A 1 105 ? -2.221 -3.866 8.216 1.00 97.50 105 ILE A C 1
ATOM 824 O O . ILE A 1 105 ? -3.146 -3.330 7.604 1.00 97.50 105 ILE A O 1
ATOM 828 N N . PRO A 1 106 ? -2.412 -4.436 9.419 1.00 97.75 106 PRO A N 1
ATOM 829 C CA . PRO A 1 106 ? -3.675 -4.314 10.138 1.00 97.75 106 PRO A CA 1
ATOM 830 C C . PRO A 1 106 ? -4.046 -2.845 10.337 1.00 97.75 106 PRO A C 1
ATOM 832 O O . PRO A 1 106 ? -3.228 -2.063 10.818 1.00 97.75 106 PRO A O 1
ATOM 835 N N . LEU A 1 107 ? -5.276 -2.457 10.004 1.00 97.50 107 LEU A N 1
ATOM 836 C CA . LEU A 1 107 ? -5.767 -1.099 10.215 1.00 97.50 107 LEU A CA 1
ATOM 837 C C . LEU A 1 107 ? -6.107 -0.914 11.700 1.00 97.50 107 LEU A C 1
ATOM 839 O O . LEU A 1 107 ? -7.266 -0.957 12.108 1.00 97.50 107 LEU A O 1
ATOM 843 N N . THR A 1 108 ? -5.072 -0.759 12.520 1.00 97.31 108 THR A N 1
ATOM 844 C CA . THR A 1 108 ? -5.164 -0.591 13.974 1.00 97.31 108 THR A CA 1
ATOM 845 C C . THR A 1 108 ? -4.376 0.628 14.421 1.00 97.31 108 THR A C 1
ATOM 847 O O . THR A 1 108 ? -3.402 1.017 13.776 1.00 97.31 108 THR A O 1
ATOM 850 N N . THR A 1 109 ? -4.762 1.218 15.550 1.00 94.62 109 THR A N 1
ATOM 851 C CA . THR A 1 109 ? -4.073 2.396 16.100 1.00 94.62 109 THR A CA 1
ATOM 852 C C . THR A 1 109 ? -2.583 2.125 16.347 1.00 94.62 109 THR A C 1
ATOM 854 O O . THR A 1 109 ? -1.743 2.968 16.045 1.00 94.62 109 THR A O 1
ATOM 857 N N . GLU A 1 110 ? -2.242 0.928 16.831 1.00 94.44 110 GLU A N 1
ATOM 858 C CA . GLU A 1 110 ? -0.858 0.500 17.078 1.00 94.44 110 GLU A CA 1
ATOM 859 C C . GLU A 1 110 ? -0.061 0.295 15.779 1.00 94.44 110 GLU A C 1
ATOM 861 O O . GLU A 1 110 ? 1.096 0.703 15.651 1.00 94.44 110 GLU A O 1
ATOM 866 N N . ALA A 1 111 ? -0.666 -0.334 14.771 1.00 94.62 111 ALA A N 1
ATOM 867 C CA . ALA A 1 111 ? 0.029 -0.556 13.511 1.00 94.62 111 ALA A CA 1
ATOM 868 C C . ALA A 1 111 ? 0.273 0.752 12.744 1.00 94.62 111 ALA A C 1
ATOM 870 O O . ALA A 1 111 ? 1.292 0.865 12.063 1.00 94.62 111 ALA A O 1
ATOM 871 N N . LEU A 1 112 ? -0.618 1.737 12.890 1.00 94.38 112 LEU A N 1
ATOM 872 C CA . LEU A 1 112 ? -0.477 3.062 12.290 1.00 94.38 112 LEU A CA 1
ATOM 873 C C . LEU A 1 112 ? 0.545 3.955 13.016 1.00 94.38 112 LEU A C 1
ATOM 875 O O . LEU A 1 112 ? 0.988 4.940 12.438 1.00 94.38 112 LEU A O 1
ATOM 879 N N . SER A 1 113 ? 0.970 3.633 14.240 1.00 92.44 113 SER A N 1
ATOM 880 C CA . SER A 1 113 ? 1.980 4.423 14.967 1.00 92.44 113 SER A CA 1
ATOM 881 C C . SER A 1 113 ? 3.421 3.951 14.744 1.00 92.44 113 SER A C 1
ATOM 883 O O . SER A 1 113 ? 4.363 4.587 15.217 1.00 92.44 113 SER A O 1
ATOM 885 N N . SER A 1 114 ? 3.622 2.847 14.019 1.00 90.44 114 SER A N 1
ATOM 886 C CA . SER A 1 114 ? 4.928 2.203 13.857 1.00 90.44 114 SER A CA 1
ATOM 887 C C . SER A 1 114 ? 5.347 2.061 12.393 1.00 90.44 114 SER A C 1
ATOM 889 O O . SER A 1 114 ? 4.531 2.007 11.473 1.00 90.44 114 SER A O 1
ATOM 891 N N . LYS A 1 115 ? 6.664 1.994 12.167 1.00 95.94 115 LYS A N 1
ATOM 892 C CA . LYS A 1 115 ? 7.240 1.648 10.862 1.00 95.94 115 LYS A CA 1
ATOM 893 C C . LYS A 1 115 ? 6.939 0.177 10.555 1.00 95.94 115 LYS A C 1
ATOM 895 O O . LYS A 1 115 ? 7.155 -0.675 11.416 1.00 95.94 115 LYS A O 1
ATOM 900 N N . LYS A 1 116 ? 6.505 -0.124 9.331 1.00 98.06 116 LYS A N 1
ATOM 901 C CA . LYS A 1 116 ? 6.266 -1.492 8.850 1.00 98.06 116 LYS A CA 1
ATOM 902 C C . LYS A 1 116 ? 7.161 -1.784 7.655 1.00 98.06 116 LYS A C 1
ATOM 904 O O . LYS A 1 116 ? 7.123 -1.046 6.674 1.00 98.06 116 LYS A O 1
ATOM 909 N N . ASP A 1 117 ? 7.991 -2.812 7.762 1.00 98.12 117 ASP A N 1
ATOM 910 C CA . ASP A 1 117 ? 8.929 -3.187 6.705 1.00 98.12 117 ASP A CA 1
ATOM 911 C C . ASP A 1 117 ? 8.208 -3.975 5.603 1.00 98.12 117 ASP A C 1
ATOM 913 O O . ASP A 1 117 ? 7.376 -4.833 5.894 1.00 98.12 117 ASP A O 1
ATOM 917 N N . GLY A 1 118 ? 8.507 -3.647 4.345 1.00 97.81 118 GLY A N 1
ATOM 918 C CA . GLY A 1 118 ? 7.989 -4.361 3.179 1.00 97.81 118 GLY A CA 1
ATOM 919 C C . GLY A 1 118 ? 8.828 -5.592 2.849 1.00 97.81 118 GLY A C 1
ATOM 920 O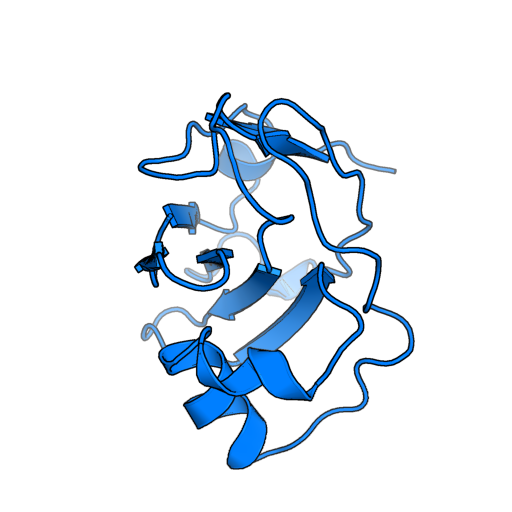 O . GLY A 1 118 ? 9.965 -5.748 3.308 1.00 97.81 118 GLY A O 1
ATOM 921 N N . THR A 1 119 ? 8.266 -6.482 2.040 1.00 97.50 119 THR A N 1
ATOM 922 C CA . THR A 1 119 ? 8.885 -7.774 1.721 1.00 97.50 119 THR A CA 1
ATOM 923 C C . THR A 1 119 ? 9.661 -7.734 0.408 1.00 97.50 119 THR A C 1
ATOM 925 O O . THR A 1 119 ? 10.755 -8.298 0.345 1.00 97.50 119 THR A O 1
ATOM 928 N N . ASN A 1 120 ? 9.205 -6.968 -0.586 1.00 98.00 120 ASN A N 1
ATOM 929 C CA . ASN A 1 120 ? 9.745 -6.951 -1.947 1.00 98.00 120 ASN A CA 1
ATOM 930 C C . ASN A 1 120 ? 10.292 -5.570 -2.332 1.00 98.00 120 ASN A C 1
ATOM 932 O O . ASN A 1 120 ? 11.362 -5.211 -1.839 1.00 98.00 120 ASN A O 1
ATOM 936 N N . TYR A 1 121 ? 9.622 -4.796 -3.188 1.00 98.31 121 TYR A N 1
ATOM 937 C CA . TYR A 1 121 ? 10.100 -3.487 -3.643 1.00 98.31 121 TYR A CA 1
ATOM 938 C C . TYR A 1 121 ? 9.966 -2.406 -2.572 1.00 98.31 121 TYR A C 1
ATOM 940 O O . TYR A 1 121 ? 10.771 -1.470 -2.537 1.00 98.31 121 TYR A O 1
ATOM 948 N N .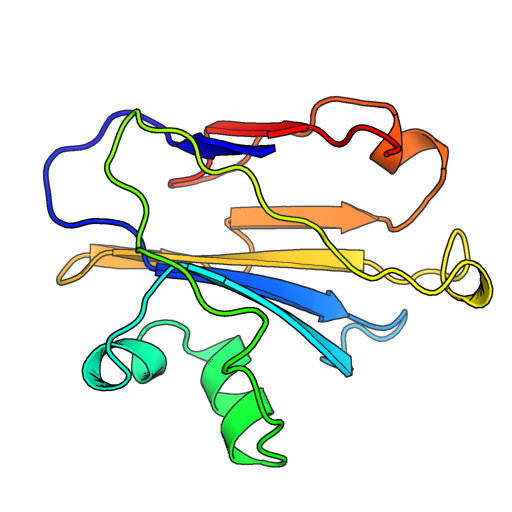 ILE A 1 122 ? 9.000 -2.535 -1.665 1.00 98.62 122 ILE A N 1
ATOM 949 C CA . ILE A 1 122 ? 8.866 -1.636 -0.520 1.00 98.62 122 ILE A CA 1
ATOM 950 C C . ILE A 1 122 ? 9.938 -1.990 0.513 1.00 98.62 122 ILE A C 1
ATOM 952 O O . ILE A 1 122 ? 10.049 -3.124 0.978 1.00 98.62 122 ILE A O 1
ATOM 956 N N . ARG A 1 123 ? 10.732 -0.996 0.920 1.00 98.62 123 ARG A N 1
ATOM 957 C CA . ARG A 1 123 ? 11.631 -1.125 2.073 1.00 98.62 123 ARG A CA 1
ATOM 958 C C . ARG A 1 123 ? 10.832 -0.988 3.360 1.00 98.62 123 ARG A C 1
ATOM 960 O O . ARG A 1 123 ? 10.905 -1.865 4.209 1.00 98.62 123 ARG A O 1
ATOM 967 N N . TYR A 1 124 ? 10.077 0.100 3.500 1.00 98.56 124 TYR A N 1
ATOM 968 C CA . TYR A 1 124 ? 9.167 0.288 4.626 1.00 98.56 124 TYR A CA 1
ATOM 969 C C . TYR A 1 124 ? 8.084 1.327 4.334 1.00 98.56 124 TYR A C 1
ATOM 971 O O . TYR A 1 124 ? 8.239 2.203 3.480 1.00 98.56 124 TYR A O 1
ATOM 979 N N . VAL A 1 125 ? 7.020 1.283 5.130 1.00 98.31 125 VAL A N 1
ATOM 980 C CA . VAL A 1 125 ? 5.977 2.304 5.217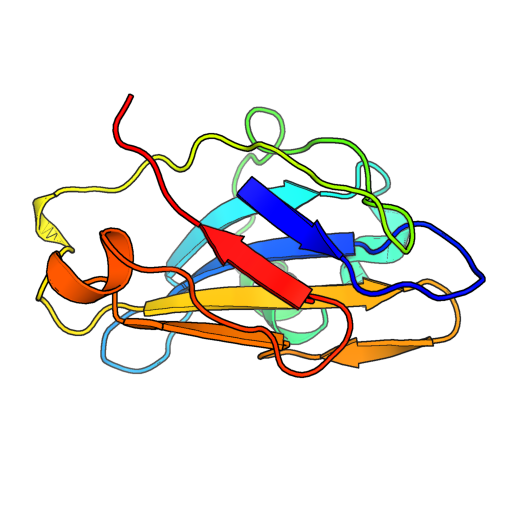 1.00 98.31 125 VAL A CA 1
ATOM 981 C C . VAL A 1 125 ? 5.953 2.893 6.621 1.00 98.31 125 VAL A C 1
ATOM 983 O O . VAL A 1 125 ? 6.160 2.200 7.618 1.00 98.31 125 VAL A O 1
ATOM 986 N N . ARG A 1 126 ? 5.709 4.200 6.691 1.00 96.50 126 ARG A N 1
ATOM 987 C CA . ARG A 1 126 ? 5.459 4.932 7.936 1.00 96.50 126 ARG A CA 1
ATOM 988 C C . ARG A 1 126 ? 4.290 5.890 7.756 1.00 96.50 126 ARG A C 1
ATOM 990 O O . ARG A 1 126 ? 4.196 6.566 6.722 1.00 96.50 126 ARG A O 1
ATOM 997 N N . PHE A 1 127 ? 3.438 5.960 8.766 1.00 95.06 127 PHE A N 1
ATOM 998 C CA . PHE A 1 127 ? 2.306 6.874 8.816 1.00 95.06 127 PHE A CA 1
ATOM 999 C C . PHE A 1 127 ? 2.627 8.053 9.732 1.00 95.06 127 PHE A C 1
ATOM 1001 O O . PHE A 1 127 ? 3.453 7.955 10.637 1.00 95.06 127 PHE A O 1
ATOM 1008 N N . SER A 1 128 ? 1.987 9.178 9.451 1.00 89.56 128 SER A N 1
ATOM 1009 C CA . SER A 1 128 ? 1.928 10.341 10.326 1.00 89.56 128 SER A CA 1
ATOM 1010 C C . SER A 1 128 ? 0.486 10.804 10.301 1.00 89.56 128 SER A C 1
ATOM 1012 O O . SER A 1 128 ? -0.121 10.802 9.228 1.00 89.56 128 SER A O 1
ATOM 1014 N N . ALA A 1 129 ? -0.056 11.181 11.455 1.00 82.50 129 ALA A N 1
ATOM 1015 C CA . ALA A 1 129 ? -1.268 11.981 11.461 1.00 82.50 129 ALA A CA 1
ATOM 1016 C C . ALA A 1 129 ? -0.943 13.343 10.828 1.00 82.50 129 ALA A C 1
ATOM 1018 O O . ALA A 1 129 ? 0.155 13.870 11.048 1.00 82.50 129 ALA A O 1
ATOM 1019 N N . ASN A 1 130 ? -1.869 13.838 10.010 1.00 64.44 130 ASN A N 1
ATOM 1020 C CA . ASN A 1 130 ? -1.888 15.225 9.553 1.00 64.44 130 ASN A CA 1
ATOM 1021 C C . ASN A 1 130 ? -2.744 16.056 10.504 1.00 64.44 130 ASN A C 1
ATOM 1023 O O . ASN A 1 130 ? -3.717 15.483 11.048 1.00 64.44 130 ASN A O 1
#